Protein AF-A0A1C5X8F1-F1 (afdb_monomer_lite)

Foldseek 3Di:
DDPVLVVLLVVLVVVLCVQVVPPDPPDDPVVVVSNVVSVVSNVVSVVVVVVVVVVVVVVPDPPPDD

Secondary structure (DSSP, 8-state):
--HHHHHHHHHHHHHHHHHHHSTTTT--THHHHHHHHHHHHHHHHHHHHHHHHHHHHHHTS-----

Radius of gyration: 17.41 Å; chains: 1; bounding box: 32×25×56 Å

Sequence (66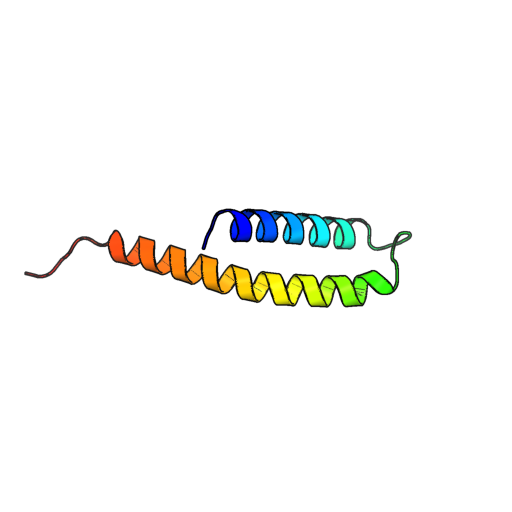 aa):
MNKHDVSKYIDLLHRRTFILLHSGIDWKPEYETELQQINQELDLLRSLVDQEHSRKVRNNLPNVAS

pLDDT: mean 85.94, std 13.02, range [43.31, 98.06]

Structure (mmCIF, N/CA/C/O backbone):
data_AF-A0A1C5X8F1-F1
#
_entry.id   AF-A0A1C5X8F1-F1
#
loop_
_atom_site.group_PDB
_atom_site.id
_atom_site.type_symbol
_atom_site.label_atom_id
_atom_site.label_alt_id
_atom_site.label_comp_id
_atom_site.label_asym_id
_atom_site.label_entity_id
_atom_site.label_seq_id
_atom_site.pdbx_PDB_ins_code
_atom_site.Cartn_x
_atom_site.Cartn_y
_atom_site.Cartn_z
_atom_site.occupancy
_atom_site.B_iso_or_equiv
_atom_site.auth_seq_id
_atom_site.auth_comp_id
_atom_site.auth_asym_id
_atom_site.auth_atom_id
_atom_site.pdbx_PDB_model_num
ATOM 1 N N . MET A 1 1 ? -10.514 -3.514 13.932 1.00 73.31 1 MET A N 1
ATOM 2 C CA . MET A 1 1 ? -9.661 -4.227 12.957 1.00 73.31 1 MET A CA 1
ATOM 3 C C . MET A 1 1 ? -9.569 -5.694 13.349 1.00 73.31 1 MET A C 1
ATOM 5 O O . MET A 1 1 ? -9.392 -5.972 14.534 1.00 73.31 1 MET A O 1
ATOM 9 N N . ASN A 1 2 ? -9.765 -6.616 12.408 1.00 85.50 2 ASN A N 1
ATOM 10 C CA . ASN A 1 2 ? -9.731 -8.060 12.671 1.00 85.50 2 ASN A CA 1
ATOM 11 C C . ASN A 1 2 ? -8.348 -8.667 12.314 1.00 85.50 2 ASN A C 1
ATOM 13 O O . ASN A 1 2 ? -7.479 -7.984 11.775 1.00 85.50 2 ASN A O 1
ATOM 17 N N . LYS A 1 3 ? -8.124 -9.957 12.614 1.00 86.81 3 LYS A N 1
ATOM 18 C CA . LYS A 1 3 ? -6.846 -10.646 12.325 1.00 86.81 3 LYS A CA 1
ATOM 19 C C . LYS A 1 3 ? -6.516 -10.697 10.826 1.00 86.81 3 LYS A C 1
ATOM 21 O O . LYS A 1 3 ? -5.347 -10.609 10.462 1.00 86.81 3 LYS A O 1
ATOM 26 N N . HIS A 1 4 ? -7.529 -10.845 9.978 1.00 90.38 4 HIS A N 1
ATOM 27 C CA . HIS A 1 4 ? -7.364 -10.866 8.528 1.00 90.38 4 HIS A CA 1
ATOM 28 C C . HIS A 1 4 ? -6.876 -9.505 8.008 1.00 90.38 4 HIS A C 1
ATOM 30 O O . HIS A 1 4 ? -5.916 -9.463 7.247 1.00 90.38 4 HIS A O 1
ATOM 36 N N . ASP A 1 5 ? -7.440 -8.399 8.498 1.00 89.81 5 ASP A N 1
ATOM 37 C CA . ASP A 1 5 ? -7.011 -7.041 8.138 1.00 89.81 5 ASP A CA 1
ATOM 38 C C . ASP A 1 5 ? -5.546 -6.789 8.534 1.00 89.81 5 ASP A C 1
ATOM 40 O O . ASP A 1 5 ? -4.800 -6.155 7.792 1.00 89.81 5 ASP A O 1
ATOM 44 N N . VAL A 1 6 ? -5.114 -7.309 9.692 1.00 88.19 6 VAL A N 1
ATOM 45 C CA . VAL A 1 6 ? -3.717 -7.208 10.157 1.00 88.19 6 VAL A CA 1
ATOM 46 C C . VAL A 1 6 ? -2.779 -8.014 9.266 1.00 88.19 6 VAL A C 1
ATOM 48 O O . VAL A 1 6 ? -1.735 -7.498 8.875 1.00 88.19 6 VAL A O 1
ATOM 51 N N . SER A 1 7 ? -3.149 -9.250 8.916 1.00 92.88 7 SER A N 1
ATOM 52 C CA . SER A 1 7 ? -2.359 -10.067 7.986 1.00 92.88 7 SER A CA 1
ATOM 53 C C . SER A 1 7 ? -2.217 -9.361 6.641 1.00 92.88 7 SER A C 1
ATOM 55 O O . SER A 1 7 ? -1.104 -9.171 6.163 1.00 92.88 7 SER A O 1
ATOM 57 N N . LYS A 1 8 ? -3.335 -8.866 6.095 1.00 94.81 8 LYS A N 1
ATOM 58 C CA . LYS A 1 8 ? -3.357 -8.137 4.828 1.00 94.81 8 LYS A CA 1
ATOM 59 C C . LYS A 1 8 ? -2.467 -6.895 4.863 1.00 94.81 8 LYS A C 1
ATOM 61 O O . LYS A 1 8 ? -1.705 -6.665 3.931 1.00 94.81 8 LYS A O 1
ATOM 66 N N . TYR A 1 9 ? -2.526 -6.117 5.943 1.00 93.62 9 TYR A N 1
ATOM 67 C CA . TYR A 1 9 ? -1.672 -4.943 6.127 1.00 93.62 9 TYR A CA 1
ATOM 68 C C . TYR A 1 9 ? -0.176 -5.302 6.086 1.00 93.62 9 TYR A C 1
ATOM 70 O O . TYR A 1 9 ? 0.604 -4.628 5.413 1.00 93.62 9 TYR A O 1
ATOM 78 N N . ILE A 1 10 ? 0.223 -6.381 6.768 1.00 94.25 10 ILE A N 1
ATOM 79 C CA . ILE A 1 10 ? 1.612 -6.866 6.781 1.00 94.25 10 ILE A CA 1
ATOM 80 C C . ILE A 1 10 ? 2.039 -7.334 5.382 1.00 94.25 10 ILE A C 1
ATOM 82 O O . ILE A 1 10 ? 3.112 -6.950 4.914 1.00 94.25 10 ILE A O 1
ATOM 86 N N . ASP A 1 11 ? 1.194 -8.098 4.690 1.00 97.44 11 ASP A N 1
ATOM 87 C CA . ASP A 1 11 ? 1.485 -8.611 3.346 1.00 97.44 11 ASP A CA 1
ATOM 88 C C . ASP A 1 11 ? 1.660 -7.476 2.324 1.00 97.44 11 ASP A C 1
ATOM 90 O O . ASP A 1 11 ? 2.605 -7.483 1.528 1.00 97.44 11 ASP A O 1
ATOM 94 N N . LEU A 1 12 ? 0.809 -6.447 2.393 1.00 97.94 12 LEU A N 1
ATOM 95 C CA . LEU A 1 12 ? 0.912 -5.245 1.561 1.00 97.94 12 LEU A CA 1
ATOM 96 C C . LEU A 1 12 ? 2.212 -4.471 1.828 1.00 97.94 12 LEU A C 1
ATOM 98 O O . LEU A 1 12 ? 2.881 -4.044 0.883 1.00 97.94 12 LEU A O 1
ATOM 102 N N . LEU A 1 13 ? 2.617 -4.324 3.095 1.00 96.62 13 LEU A N 1
ATOM 103 C CA . LEU A 1 13 ? 3.893 -3.694 3.446 1.00 96.62 13 LEU A CA 1
ATOM 104 C C . LEU A 1 13 ? 5.092 -4.492 2.929 1.00 96.62 13 LEU A C 1
ATOM 106 O O . LEU A 1 13 ? 6.031 -3.893 2.394 1.00 96.62 13 LEU A O 1
ATOM 110 N N . HIS A 1 14 ? 5.063 -5.821 3.049 1.00 97.19 14 HIS A N 1
ATOM 111 C CA . HIS A 1 14 ? 6.102 -6.683 2.489 1.00 97.19 14 HIS A CA 1
ATOM 112 C C . HIS A 1 14 ? 6.197 -6.521 0.974 1.00 97.19 14 HIS A C 1
ATOM 114 O O . HIS A 1 14 ? 7.294 -6.318 0.450 1.00 97.19 14 HIS A O 1
ATOM 120 N N . ARG A 1 15 ? 5.060 -6.535 0.268 1.00 96.94 15 ARG A N 1
ATOM 121 C CA . ARG A 1 15 ? 5.044 -6.399 -1.191 1.00 96.94 15 ARG A CA 1
ATOM 122 C C . ARG A 1 15 ? 5.539 -5.029 -1.649 1.00 96.94 15 ARG A C 1
ATOM 124 O O . ARG A 1 15 ? 6.396 -4.960 -2.529 1.00 96.94 15 ARG A O 1
ATOM 131 N N . ARG A 1 16 ? 5.080 -3.951 -1.009 1.00 96.69 16 ARG A N 1
ATOM 132 C CA . ARG A 1 16 ? 5.566 -2.586 -1.263 1.00 96.69 16 ARG A CA 1
ATOM 133 C C . ARG A 1 16 ? 7.074 -2.482 -1.057 1.00 96.69 16 ARG A C 1
ATOM 135 O O . ARG A 1 16 ? 7.774 -1.930 -1.898 1.00 96.69 16 ARG A O 1
ATOM 142 N N . THR A 1 17 ? 7.573 -3.037 0.046 1.00 95.81 17 THR A N 1
ATOM 143 C CA . THR A 1 17 ? 9.004 -3.027 0.378 1.00 95.81 17 THR A CA 1
ATOM 144 C C . THR A 1 17 ? 9.815 -3.806 -0.650 1.00 95.81 17 THR A C 1
ATOM 146 O O . THR A 1 17 ? 10.844 -3.316 -1.101 1.00 95.81 17 THR A O 1
ATOM 149 N N . PHE A 1 18 ? 9.332 -4.973 -1.082 1.00 94.25 18 PHE A N 1
ATOM 150 C CA . PHE A 1 18 ? 9.959 -5.737 -2.157 1.00 94.25 18 PHE A CA 1
ATOM 151 C C . PHE A 1 18 ? 10.099 -4.892 -3.428 1.00 94.25 18 PHE A C 1
ATOM 153 O O . PHE A 1 18 ? 11.213 -4.735 -3.921 1.00 94.25 18 PHE A O 1
ATOM 160 N N . ILE A 1 19 ? 9.006 -4.294 -3.912 1.00 93.94 19 ILE A N 1
ATOM 161 C CA . ILE A 1 19 ? 9.022 -3.492 -5.144 1.00 93.94 19 ILE A CA 1
ATOM 162 C C . ILE A 1 19 ? 10.019 -2.329 -5.032 1.00 93.94 19 ILE A C 1
ATOM 164 O O . ILE A 1 19 ? 10.819 -2.127 -5.940 1.00 93.94 19 ILE A O 1
ATOM 168 N N . LEU A 1 20 ? 10.013 -1.597 -3.913 1.00 92.69 20 LEU A N 1
ATOM 169 C CA . LEU A 1 20 ? 10.888 -0.435 -3.710 1.00 92.69 20 LEU A CA 1
ATOM 170 C C . LEU A 1 20 ? 12.369 -0.805 -3.534 1.00 92.69 20 LEU A C 1
ATOM 172 O O . LEU A 1 20 ? 13.239 -0.045 -3.939 1.00 92.69 20 LEU A O 1
ATOM 176 N N . LEU A 1 21 ? 12.679 -1.955 -2.929 1.00 92.38 21 LEU A N 1
ATOM 177 C CA . LEU A 1 21 ? 14.069 -2.399 -2.749 1.00 92.38 21 LEU A CA 1
ATOM 178 C C . LEU A 1 21 ? 14.662 -3.039 -4.008 1.00 92.38 21 LEU A C 1
ATOM 180 O O . LEU A 1 21 ? 15.881 -3.114 -4.130 1.00 92.38 21 LEU A O 1
ATOM 184 N N . HIS A 1 22 ? 13.812 -3.494 -4.928 1.00 86.06 22 HIS A N 1
ATOM 185 C CA . HIS A 1 22 ? 14.219 -4.131 -6.183 1.00 86.06 22 HIS A CA 1
ATOM 186 C C . HIS A 1 22 ? 13.962 -3.208 -7.387 1.00 86.06 22 HIS A C 1
ATOM 188 O O . HIS A 1 22 ? 14.102 -3.620 -8.538 1.00 86.06 22 HIS A O 1
ATOM 194 N N . SER A 1 23 ? 13.598 -1.941 -7.148 1.00 75.50 23 SER A N 1
ATOM 195 C CA . SER A 1 23 ? 13.422 -0.958 -8.212 1.00 75.50 23 SER A CA 1
ATOM 196 C C . SER A 1 23 ? 14.786 -0.523 -8.743 1.00 75.50 23 SER A C 1
ATOM 198 O O . SER A 1 23 ? 15.609 0.035 -8.019 1.00 75.50 23 SER A O 1
ATOM 200 N N . GLY A 1 24 ? 15.022 -0.806 -10.017 1.00 78.38 24 GLY A N 1
ATOM 201 C CA . GLY A 1 24 ? 16.291 -0.609 -10.699 1.00 78.38 24 GLY A CA 1
ATOM 202 C C . GLY A 1 24 ? 16.264 -1.438 -11.973 1.00 78.38 24 GLY A C 1
ATOM 203 O O . GLY A 1 24 ? 15.455 -1.178 -12.857 1.00 78.38 24 GLY A O 1
ATOM 204 N N . ILE A 1 25 ? 17.093 -2.478 -12.035 1.00 78.12 25 ILE A N 1
ATOM 205 C CA . ILE A 1 25 ? 17.122 -3.413 -13.169 1.00 78.12 25 ILE A CA 1
ATOM 206 C C . ILE A 1 25 ? 15.857 -4.289 -13.213 1.00 78.12 25 ILE A C 1
ATOM 208 O O . ILE A 1 25 ? 15.336 -4.542 -14.294 1.00 78.12 25 ILE A O 1
ATOM 212 N N . ASP A 1 26 ? 15.320 -4.688 -1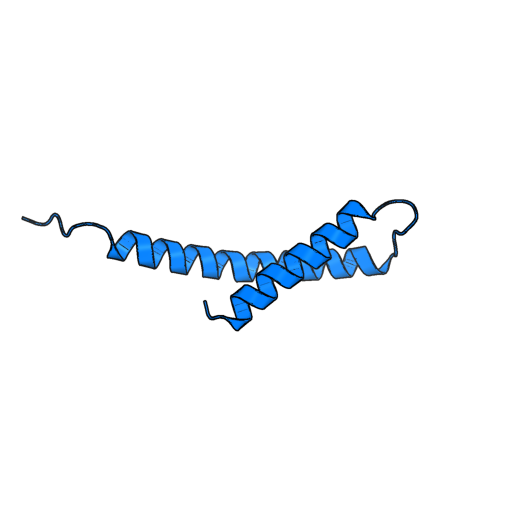2.055 1.00 87.62 26 ASP A N 1
ATOM 213 C CA . ASP A 1 26 ? 14.151 -5.580 -11.962 1.00 87.62 26 ASP A CA 1
ATOM 214 C C . ASP A 1 26 ? 12.807 -4.837 -12.000 1.00 87.62 26 ASP A C 1
ATOM 216 O O . ASP A 1 26 ? 11.751 -5.419 -11.722 1.00 87.62 26 ASP A O 1
ATOM 220 N N . TRP A 1 27 ? 12.829 -3.540 -12.326 1.00 90.75 27 TRP A N 1
ATOM 221 C CA . TRP A 1 27 ? 11.609 -2.756 -12.448 1.00 90.75 27 TRP A CA 1
ATOM 222 C C . TRP A 1 27 ? 10.735 -3.286 -13.585 1.00 90.75 27 TRP A C 1
ATOM 224 O O . TRP A 1 27 ? 11.196 -3.482 -14.712 1.00 90.75 27 TRP A O 1
ATOM 234 N N . LYS A 1 28 ? 9.445 -3.461 -13.294 1.00 92.56 28 LYS A N 1
ATOM 235 C CA . LYS A 1 28 ? 8.427 -3.816 -14.279 1.00 92.56 28 LYS A CA 1
ATOM 236 C C . LYS A 1 28 ? 7.366 -2.717 -14.353 1.00 92.56 28 LYS A C 1
ATOM 238 O O . LYS A 1 28 ? 7.003 -2.190 -13.302 1.00 92.56 28 LYS A O 1
ATOM 243 N N . PRO A 1 29 ? 6.838 -2.373 -15.542 1.00 91.62 29 PRO A N 1
ATOM 244 C CA . PRO A 1 29 ? 5.819 -1.329 -15.680 1.00 91.62 29 PRO A CA 1
ATOM 245 C C . PRO A 1 29 ? 4.579 -1.548 -14.802 1.00 91.62 29 PRO A C 1
ATOM 247 O O . PRO A 1 29 ? 3.997 -0.588 -14.302 1.00 91.62 29 PRO A O 1
ATOM 250 N N . GLU A 1 30 ? 4.199 -2.804 -14.563 1.00 94.50 30 GLU A N 1
ATOM 251 C CA . GLU A 1 30 ? 3.037 -3.173 -13.750 1.00 94.50 30 GLU A CA 1
ATOM 252 C C . GLU A 1 30 ? 3.199 -2.777 -12.275 1.00 94.50 30 GLU A C 1
ATOM 254 O O . GLU A 1 30 ? 2.203 -2.593 -11.573 1.00 94.50 30 GLU A O 1
ATOM 259 N N . TYR A 1 31 ? 4.438 -2.596 -11.804 1.00 94.94 31 TYR A N 1
ATOM 260 C CA . TYR A 1 31 ? 4.712 -2.200 -10.425 1.00 94.94 31 TYR A CA 1
ATOM 261 C C . TYR A 1 31 ? 4.234 -0.787 -10.101 1.00 94.94 31 TYR A C 1
ATOM 263 O O . TYR A 1 31 ? 3.920 -0.526 -8.945 1.00 94.94 31 TYR A O 1
ATOM 271 N N . GLU A 1 32 ? 4.120 0.108 -11.085 1.00 93.94 32 GLU A N 1
ATOM 272 C CA . GLU A 1 32 ? 3.554 1.446 -10.871 1.00 93.94 32 GLU A CA 1
ATOM 273 C C . GLU A 1 32 ? 2.095 1.343 -10.406 1.00 93.94 32 GLU A C 1
ATOM 275 O O . GLU A 1 32 ? 1.711 1.852 -9.350 1.00 93.94 32 GLU A O 1
ATOM 280 N N . THR A 1 33 ? 1.281 0.617 -11.176 1.00 96.38 33 THR A N 1
ATOM 281 C CA . THR A 1 33 ? -0.133 0.398 -10.860 1.00 96.38 33 THR A CA 1
ATOM 282 C C . THR A 1 33 ? -0.293 -0.412 -9.577 1.00 96.38 33 THR A C 1
ATOM 284 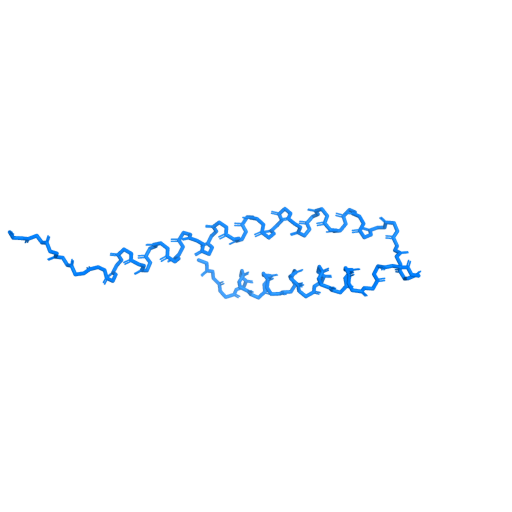O O . THR A 1 33 ? -1.138 -0.079 -8.745 1.00 96.38 33 THR A O 1
ATOM 287 N N . GLU A 1 34 ? 0.538 -1.438 -9.379 1.00 96.94 34 GLU A N 1
ATOM 288 C CA . GLU A 1 34 ? 0.525 -2.243 -8.157 1.00 96.94 34 GLU A CA 1
ATOM 289 C C . GLU A 1 34 ? 0.850 -1.390 -6.917 1.00 96.94 34 GLU A C 1
ATOM 291 O O . GLU A 1 34 ? 0.143 -1.464 -5.912 1.00 96.94 34 GLU A O 1
ATOM 296 N N . LEU A 1 35 ? 1.860 -0.515 -6.985 1.00 96.50 35 LEU A N 1
ATOM 297 C CA . LEU A 1 35 ? 2.203 0.401 -5.893 1.00 96.50 35 LEU A CA 1
ATOM 298 C C . LEU A 1 35 ? 1.070 1.376 -5.578 1.00 96.50 35 LEU A C 1
ATOM 300 O O . LEU A 1 35 ? 0.808 1.630 -4.401 1.00 96.50 35 LEU A O 1
ATOM 304 N N . GLN A 1 36 ? 0.390 1.915 -6.594 1.00 97.38 36 GLN A N 1
ATOM 305 C CA . GLN A 1 36 ? -0.768 2.785 -6.376 1.00 97.38 36 GLN A CA 1
ATOM 306 C C . GLN A 1 36 ? -1.883 2.058 -5.618 1.00 97.38 36 GLN A C 1
ATOM 308 O O . GLN A 1 36 ? -2.389 2.594 -4.630 1.00 97.38 36 GLN A O 1
ATOM 313 N N . GLN A 1 37 ? -2.216 0.832 -6.025 1.00 98.06 37 GLN A N 1
ATOM 314 C CA . GLN A 1 37 ? -3.231 0.014 -5.354 1.00 98.06 37 GLN A CA 1
ATOM 315 C C . GLN A 1 37 ? -2.830 -0.314 -3.911 1.00 98.06 37 GLN A C 1
ATOM 317 O O . GLN A 1 37 ? -3.634 -0.146 -2.993 1.00 98.06 37 GLN A O 1
ATOM 322 N N . ILE A 1 38 ? -1.572 -0.712 -3.693 1.00 98.00 38 ILE A N 1
ATOM 323 C CA . ILE A 1 38 ? -1.056 -1.008 -2.354 1.00 98.00 38 ILE A CA 1
ATOM 324 C C . ILE A 1 38 ? -1.123 0.232 -1.454 1.00 98.00 38 ILE A C 1
ATOM 326 O O . ILE A 1 38 ? -1.571 0.129 -0.314 1.00 98.00 38 ILE A O 1
ATOM 330 N N . ASN A 1 39 ? -0.702 1.403 -1.941 1.00 97.19 39 ASN A N 1
ATOM 331 C CA . ASN A 1 39 ? -0.731 2.634 -1.149 1.00 97.19 39 ASN A CA 1
ATOM 332 C C . ASN A 1 39 ? -2.169 3.018 -0.758 1.00 97.19 39 ASN A C 1
ATOM 334 O O . ASN A 1 39 ? -2.420 3.296 0.412 1.00 97.19 39 ASN A O 1
ATOM 338 N N . GLN A 1 40 ? -3.115 2.959 -1.703 1.00 97.25 40 GLN A N 1
ATOM 339 C CA . GLN A 1 40 ? -4.532 3.227 -1.428 1.00 97.25 40 GLN A CA 1
ATOM 340 C C . GLN A 1 40 ? -5.092 2.286 -0.358 1.00 97.25 40 GLN A C 1
ATOM 342 O O . GLN A 1 40 ? -5.791 2.720 0.558 1.00 97.25 40 GLN A O 1
ATOM 347 N N . GLU A 1 41 ? 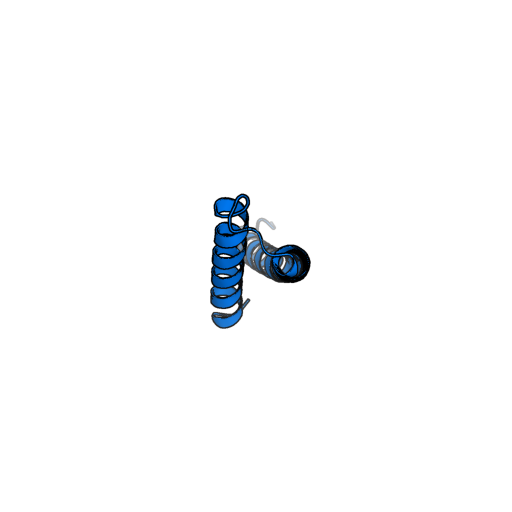-4.773 0.995 -0.445 1.00 96.69 41 GLU A N 1
ATOM 348 C CA . GLU A 1 41 ? -5.276 0.021 0.515 1.00 96.69 41 GLU A CA 1
ATOM 349 C C . GLU A 1 41 ? -4.623 0.154 1.901 1.00 96.69 41 GLU A C 1
ATOM 351 O O . GLU A 1 41 ? -5.300 0.028 2.926 1.00 96.69 41 GLU A O 1
ATOM 356 N N . LEU A 1 42 ? -3.329 0.480 1.954 1.00 96.75 42 LEU A N 1
ATOM 357 C CA . LEU A 1 42 ? -2.635 0.776 3.207 1.00 96.75 42 LEU A CA 1
ATOM 358 C C . LEU A 1 42 ? -3.219 2.006 3.915 1.00 96.75 42 LEU A C 1
ATOM 360 O O . LEU A 1 42 ? -3.358 1.968 5.138 1.00 96.75 42 LEU A O 1
ATOM 364 N N . ASP A 1 43 ? -3.604 3.058 3.188 1.00 95.06 43 ASP A N 1
ATOM 365 C CA . ASP A 1 43 ? -4.216 4.259 3.776 1.00 95.06 43 ASP A CA 1
ATOM 366 C C . ASP A 1 43 ? -5.581 3.958 4.424 1.00 95.06 43 ASP A C 1
ATOM 368 O O . ASP A 1 43 ? -5.880 4.426 5.534 1.00 95.06 43 ASP A O 1
ATOM 372 N N . LEU A 1 44 ? -6.388 3.105 3.783 1.00 93.62 44 LEU A N 1
ATOM 373 C CA . LEU A 1 44 ? -7.660 2.630 4.338 1.00 93.62 44 LEU A CA 1
ATOM 374 C C . LEU A 1 44 ? -7.440 1.815 5.618 1.00 93.62 44 LEU A C 1
ATOM 376 O O . LEU A 1 44 ? -8.087 2.060 6.640 1.00 93.62 44 LEU A O 1
ATOM 380 N N . LEU A 1 45 ? -6.500 0.867 5.588 1.00 92.44 45 LEU A N 1
ATOM 381 C CA . LEU A 1 45 ? -6.193 0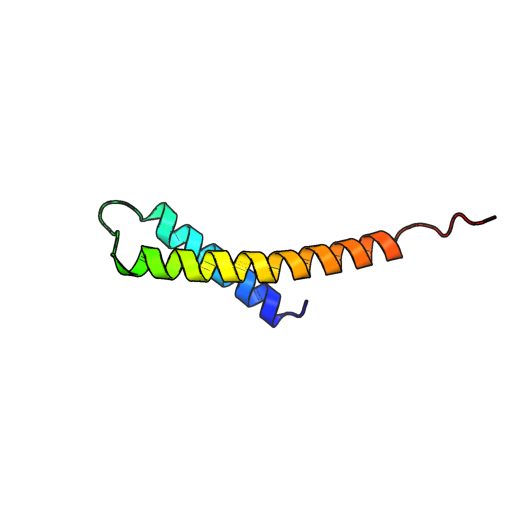.016 6.739 1.00 92.44 45 LEU A CA 1
ATOM 382 C C . LEU A 1 45 ? -5.570 0.812 7.892 1.00 92.44 45 LEU A C 1
ATOM 384 O O . LEU A 1 45 ? -5.913 0.567 9.050 1.00 92.44 45 LEU A O 1
ATOM 388 N N . ARG A 1 46 ? -4.717 1.803 7.603 1.00 90.06 46 ARG A N 1
ATOM 389 C CA . ARG A 1 46 ? -4.106 2.656 8.630 1.00 90.06 46 ARG A CA 1
ATOM 390 C C . ARG A 1 46 ? -5.152 3.470 9.384 1.00 90.06 46 ARG A C 1
ATOM 392 O O . ARG A 1 46 ? -5.115 3.509 10.610 1.00 90.06 46 ARG A O 1
ATOM 399 N N . SER A 1 47 ? -6.160 3.979 8.682 1.00 87.81 47 SER A N 1
ATOM 400 C CA . SER A 1 47 ? -7.297 4.658 9.312 1.00 87.81 47 SER A CA 1
ATOM 401 C C . SER A 1 47 ? -8.039 3.754 10.312 1.00 87.81 47 SER A C 1
ATOM 403 O O . SER A 1 47 ? -8.470 4.216 11.369 1.00 87.81 47 SER A O 1
ATOM 405 N N . LEU A 1 48 ? -8.162 2.453 10.024 1.00 85.50 48 LEU A N 1
ATOM 406 C CA . LEU A 1 48 ? -8.781 1.481 10.935 1.00 85.50 48 LEU A CA 1
ATOM 407 C C . LEU A 1 48 ? -7.890 1.152 12.143 1.00 85.50 48 LEU A C 1
ATOM 409 O O . LEU A 1 48 ? -8.410 0.974 13.250 1.00 85.50 48 LEU A O 1
ATOM 413 N N . VAL A 1 49 ? -6.568 1.078 11.948 1.00 79.25 49 VAL A N 1
ATOM 414 C CA . VAL A 1 49 ? -5.589 0.941 13.042 1.00 79.25 49 VAL A CA 1
ATOM 415 C C . VAL A 1 49 ? -5.688 2.141 13.983 1.00 79.25 49 VAL A C 1
ATOM 417 O O . VAL A 1 49 ? -5.827 1.960 15.193 1.00 79.25 49 VAL A O 1
ATOM 420 N N . ASP A 1 50 ? -5.682 3.355 13.434 1.00 83.75 50 ASP A N 1
ATOM 421 C CA . ASP A 1 50 ? -5.698 4.603 14.202 1.00 83.75 50 ASP A CA 1
ATOM 422 C C . ASP A 1 50 ? -7.002 4.775 14.994 1.00 83.75 50 ASP A C 1
ATOM 424 O O . ASP A 1 50 ? -6.980 5.195 16.156 1.00 83.75 50 ASP A O 1
ATOM 428 N N . GLN A 1 51 ? -8.141 4.377 14.417 1.00 84.00 51 GLN A N 1
ATOM 429 C CA . GLN A 1 51 ? -9.427 4.332 15.121 1.00 84.00 51 GLN A CA 1
ATOM 430 C C . GLN A 1 51 ? -9.409 3.341 16.294 1.00 84.00 51 GLN A C 1
ATOM 432 O O . GLN A 1 51 ? -9.873 3.665 17.391 1.00 84.00 51 GLN A O 1
ATOM 437 N N . GLU A 1 52 ? -8.855 2.142 16.095 1.00 82.50 52 GLU A N 1
ATOM 438 C CA . GLU A 1 52 ? -8.754 1.132 17.151 1.00 82.50 52 GLU A CA 1
ATOM 439 C C . GLU A 1 52 ? -7.782 1.563 18.261 1.00 82.50 52 GLU A C 1
ATOM 441 O O . GLU A 1 52 ? -8.087 1.398 19.446 1.00 82.50 52 GLU A O 1
ATOM 446 N N . HIS A 1 53 ? -6.646 2.167 17.909 1.00 80.38 53 HIS A N 1
ATOM 447 C CA . HIS A 1 53 ? -5.714 2.753 18.873 1.00 80.38 53 HIS A CA 1
ATOM 448 C C . HIS A 1 53 ? -6.363 3.884 19.668 1.00 80.38 53 HIS A C 1
ATOM 450 O O . HIS A 1 53 ? -6.305 3.870 20.897 1.00 80.38 53 HIS A O 1
ATOM 456 N N . SER A 1 54 ? -7.067 4.798 19.001 1.00 83.69 54 SER A N 1
ATOM 457 C CA . SER A 1 54 ? -7.794 5.888 19.660 1.00 83.69 54 SER A CA 1
ATOM 458 C C . SER A 1 54 ? -8.874 5.364 20.615 1.00 83.69 54 SER A C 1
ATOM 460 O O . SER A 1 54 ? -9.039 5.884 21.720 1.00 83.69 54 SER A O 1
ATOM 462 N N . ARG A 1 55 ? -9.578 4.283 20.245 1.00 78.56 55 ARG A N 1
ATOM 463 C CA . ARG A 1 55 ? -10.546 3.602 21.122 1.00 78.56 55 ARG A CA 1
ATOM 464 C C . ARG A 1 55 ? -9.878 3.033 22.374 1.00 78.56 55 ARG A C 1
ATOM 466 O O . ARG A 1 55 ? -10.398 3.233 23.468 1.00 78.56 55 ARG A O 1
ATOM 473 N N . LYS A 1 56 ? -8.734 2.361 22.227 1.00 74.94 56 LYS A N 1
ATOM 474 C CA . LYS A 1 56 ? -7.973 1.798 23.355 1.00 74.94 56 LYS A CA 1
ATOM 475 C C . LYS A 1 56 ? -7.407 2.881 24.271 1.00 74.94 56 LYS A C 1
ATOM 477 O O . LYS A 1 56 ? -7.515 2.743 25.482 1.00 74.94 56 LYS A O 1
ATOM 482 N N . VAL A 1 57 ? -6.864 3.964 23.713 1.00 78.00 57 VAL A N 1
ATOM 483 C CA . VAL A 1 57 ? -6.361 5.109 24.492 1.00 78.00 57 VAL A CA 1
ATOM 484 C C . VAL A 1 57 ? -7.490 5.744 25.302 1.00 78.00 57 VAL A C 1
ATOM 486 O O . VAL A 1 57 ? -7.346 5.918 26.507 1.00 78.00 57 VAL A O 1
ATOM 489 N N . ARG A 1 58 ? -8.646 6.003 24.678 1.00 71.06 58 ARG A N 1
ATOM 490 C CA . ARG A 1 58 ? -9.827 6.540 25.370 1.00 71.06 58 ARG A CA 1
ATOM 491 C C . ARG A 1 58 ? -10.311 5.638 26.508 1.00 71.06 58 ARG A C 1
ATOM 493 O O . ARG A 1 58 ? -10.660 6.143 27.565 1.00 71.06 58 ARG A O 1
ATOM 500 N N . ASN A 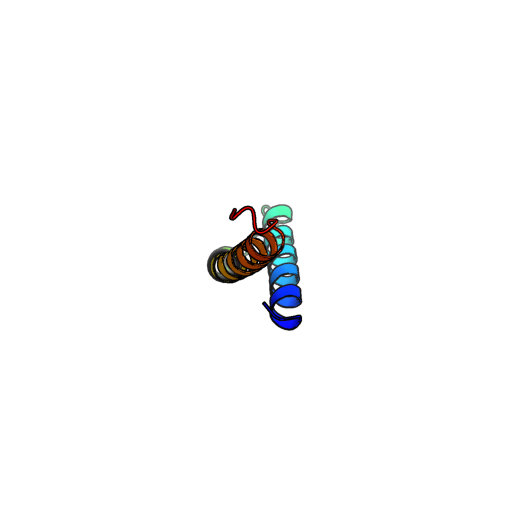1 59 ? -10.314 4.321 26.307 1.00 66.06 59 ASN A N 1
ATOM 501 C CA . ASN A 1 59 ? -10.760 3.363 27.322 1.00 66.06 59 ASN A CA 1
ATOM 502 C C . ASN A 1 59 ? -9.756 3.175 28.477 1.00 66.06 59 ASN A C 1
ATOM 504 O O . ASN A 1 59 ? -10.126 2.604 29.498 1.00 66.06 59 ASN A O 1
ATOM 508 N N . ASN A 1 60 ? -8.511 3.637 28.320 1.00 63.38 60 ASN A N 1
ATOM 509 C CA . ASN A 1 60 ? -7.452 3.550 29.330 1.00 63.38 60 ASN A CA 1
ATOM 510 C C . ASN A 1 60 ? -7.236 4.866 30.101 1.00 63.38 60 ASN A C 1
ATOM 512 O O . ASN A 1 60 ? -6.340 4.934 30.941 1.00 63.38 60 ASN A O 1
ATOM 516 N N . LEU A 1 61 ? -8.024 5.913 29.833 1.00 59.31 61 LEU A N 1
ATOM 517 C CA . LEU A 1 61 ? -7.993 7.134 30.636 1.00 59.31 61 LEU A CA 1
ATOM 518 C C . LEU A 1 61 ? -8.757 6.892 31.950 1.00 59.31 61 LEU A C 1
ATOM 520 O O . LEU A 1 61 ? -9.906 6.445 31.899 1.00 59.31 61 LEU A O 1
ATOM 524 N N . PRO A 1 62 ? -8.163 7.174 33.128 1.00 54.19 62 PRO A N 1
ATOM 525 C CA . PRO A 1 62 ? -8.907 7.136 34.377 1.00 54.19 62 PRO A CA 1
ATOM 526 C C . PRO A 1 62 ? -10.059 8.135 34.277 1.00 54.19 62 PRO A C 1
ATOM 528 O O . PRO A 1 62 ? -9.882 9.251 33.787 1.00 54.19 62 PRO A O 1
ATOM 531 N N . ASN A 1 63 ? -11.246 7.721 34.718 1.00 58.94 63 ASN A N 1
ATOM 532 C CA . ASN A 1 63 ? -12.410 8.590 34.815 1.00 58.94 63 ASN A CA 1
ATOM 533 C C . ASN A 1 63 ? -12.138 9.651 35.893 1.00 58.94 63 ASN A C 1
ATOM 535 O O . ASN A 1 63 ? -12.510 9.476 37.050 1.00 58.94 63 ASN A O 1
ATOM 539 N N . VAL A 1 64 ? -11.420 10.719 35.542 1.00 56.75 64 VAL A N 1
ATOM 540 C CA . VAL A 1 64 ? -11.209 11.870 36.422 1.00 56.75 64 VAL A CA 1
ATOM 541 C C . VAL A 1 64 ? -12.406 12.797 36.246 1.00 56.75 64 VAL A C 1
ATOM 543 O O . VAL A 1 64 ? -12.345 13.813 35.562 1.00 56.75 64 VAL A O 1
ATOM 546 N N . ALA A 1 65 ? -13.527 12.378 36.821 1.00 53.22 65 ALA A N 1
ATOM 547 C CA . ALA A 1 65 ? -14.687 13.223 37.038 1.00 53.22 65 ALA A CA 1
ATOM 548 C C . ALA A 1 65 ? -15.104 13.083 38.507 1.00 53.22 65 ALA A C 1
ATOM 550 O O . ALA A 1 65 ? -15.753 12.114 38.906 1.00 53.22 65 ALA A O 1
ATOM 551 N N . SER A 1 66 ? -14.670 14.043 39.319 1.00 43.31 66 SER A N 1
ATOM 552 C CA . SER A 1 66 ? -15.288 14.468 40.579 1.00 43.31 66 SER A CA 1
ATOM 553 C C . SER A 1 66 ? -15.048 15.961 40.724 1.00 43.31 66 SER A C 1
ATOM 555 O O . SER A 1 66 ? -13.903 16.381 40.442 1.00 43.31 66 SER A O 1
#